Protein AF-A0A3P7JPY8-F1 (afdb_monomer)

Sequence (156 aa):
MVTRLIHLDVVSDLSTLAFLNMLRRFFGRRGVPKSITSDNAPTFLLGETILAECIGNLEQYKQVTPFAPWQGGFYERLVKTVKHSLYKTLKKSYPTFEEIKSTSLPRKDDCVLISNPIQPRHCWRMGRIKELVLSTDGEAREAIIILPSKRQIRRP

InterPro domains:
  IPR001584 Integrase, catalytic core [PS50994] (1-88)
  IPR012337 Ribonuclease H-like superfamily [SSF53098] (2-94)
  IPR036397 Ribonuclease H superfamily [G3DSA:3.30.420.10] (1-109)

Secondary structure (DSSP, 8-state):
-----------SSSSHHHHHHHHHHHHHHH---SEEEE---HHHHHHHHHHHHHHS---EEEEPPTT-HHHHHHHHHHHHHHHHHHHHHHTT----HHHHHS-PPP-TT-EEEE--TTS-GGGPEEEEEEEEEE-TTS-EEEEEEE-TTS-EEEE-

Solvent-accessible surface area (backbone atoms only — not comparable to full-atom values): 9766 Å² total; per-residue (Å²): 138,89,87,84,84,87,85,88,82,89,67,96,55,86,47,44,68,45,48,52,55,49,50,52,53,46,30,75,74,72,48,80,64,67,59,49,76,47,65,82,49,71,41,50,55,56,41,49,58,55,46,54,74,73,59,80,66,61,80,37,76,39,69,56,60,84,96,44,67,75,80,49,50,64,60,53,52,51,51,51,53,51,51,52,53,48,50,70,69,45,65,92,58,81,77,49,75,64,58,72,70,41,85,63,78,88,50,71,68,38,77,45,76,50,83,50,98,86,54,59,86,93,67,52,48,60,29,30,27,70,40,71,44,59,46,99,87,69,47,78,59,32,37,37,29,36,31,90,86,68,49,76,46,80,42,106

Structure (mmCIF, N/CA/C/O backbone):
data_AF-A0A3P7JPY8-F1
#
_entry.id   AF-A0A3P7JPY8-F1
#
loop_
_atom_site.group_PDB
_atom_site.id
_atom_site.type_symbol
_atom_site.label_atom_id
_atom_site.label_alt_id
_atom_site.label_comp_id
_atom_site.label_asym_id
_atom_site.label_entity_id
_atom_site.label_seq_id
_atom_site.pdbx_PDB_ins_code
_atom_site.Cartn_x
_atom_site.Cartn_y
_atom_site.Cartn_z
_atom_site.occupancy
_atom_site.B_iso_or_equiv
_atom_site.auth_seq_id
_atom_site.auth_comp_id
_atom_site.auth_asym_id
_atom_site.auth_atom_id
_atom_site.pdbx_PDB_model_num
ATOM 1 N N . MET A 1 1 ? -16.831 4.205 -17.806 1.00 43.03 1 MET A N 1
ATOM 2 C CA . MET A 1 1 ? -16.577 4.521 -16.380 1.00 43.03 1 MET A CA 1
ATOM 3 C C . MET A 1 1 ? -15.198 3.983 -16.016 1.00 43.03 1 MET A C 1
ATOM 5 O O . MET A 1 1 ? -14.964 2.807 -16.248 1.00 43.03 1 MET A O 1
ATOM 9 N N . VAL A 1 2 ? -14.269 4.814 -15.530 1.00 70.06 2 VAL A N 1
ATOM 10 C CA . VAL A 1 2 ? -12.917 4.364 -15.138 1.00 70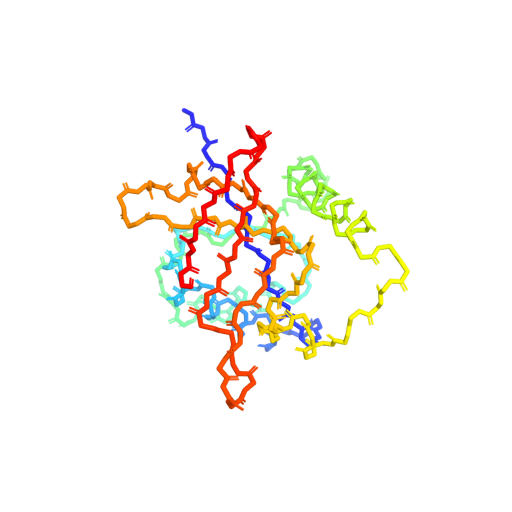.06 2 VAL A CA 1
ATOM 11 C C . VAL A 1 2 ? -12.902 4.132 -13.630 1.00 70.06 2 VAL A C 1
ATOM 13 O O . VAL A 1 2 ? -13.003 5.083 -12.857 1.00 70.06 2 VAL A O 1
ATOM 16 N N . THR A 1 3 ? -12.800 2.877 -13.199 1.00 76.19 3 THR A N 1
ATOM 17 C CA . THR A 1 3 ? -12.663 2.525 -11.780 1.00 76.19 3 THR A CA 1
ATOM 18 C C . THR A 1 3 ? -11.206 2.636 -11.348 1.00 76.19 3 THR A C 1
ATOM 20 O O . THR A 1 3 ? -10.324 2.088 -12.006 1.00 76.19 3 THR A O 1
ATOM 23 N N . ARG A 1 4 ? -10.943 3.318 -10.229 1.00 81.12 4 ARG A N 1
ATOM 24 C CA . ARG A 1 4 ? -9.601 3.448 -9.642 1.00 81.12 4 ARG A CA 1
ATOM 25 C C . ARG A 1 4 ? -9.545 2.660 -8.339 1.00 81.12 4 ARG A C 1
ATOM 27 O O . ARG A 1 4 ? -10.374 2.877 -7.461 1.00 81.12 4 ARG A O 1
ATOM 34 N N . LEU A 1 5 ? -8.570 1.765 -8.216 1.00 85.69 5 LEU A N 1
ATOM 35 C CA . LEU A 1 5 ? -8.291 1.022 -6.991 1.00 85.69 5 LEU A CA 1
ATOM 36 C C . LEU A 1 5 ? -6.937 1.468 -6.441 1.00 85.69 5 LEU A C 1
ATOM 38 O O . LEU A 1 5 ? -5.963 1.535 -7.184 1.00 85.69 5 LEU A O 1
ATOM 42 N N . ILE A 1 6 ? -6.888 1.764 -5.144 1.00 88.12 6 ILE A N 1
ATOM 43 C CA . ILE A 1 6 ? -5.650 2.088 -4.434 1.00 88.12 6 ILE A CA 1
ATOM 44 C C . ILE A 1 6 ? -5.227 0.849 -3.644 1.00 88.12 6 ILE A C 1
ATOM 46 O O . ILE A 1 6 ? -6.027 0.282 -2.898 1.00 88.12 6 ILE A O 1
ATOM 50 N N . HIS A 1 7 ? -3.974 0.428 -3.810 1.00 89.38 7 HIS A N 1
ATOM 51 C CA . HIS A 1 7 ? -3.338 -0.572 -2.961 1.00 89.38 7 HIS A CA 1
ATOM 52 C C . HIS A 1 7 ? -2.283 0.120 -2.104 1.00 89.38 7 HIS A C 1
ATOM 54 O O . HIS A 1 7 ? -1.428 0.821 -2.637 1.00 89.38 7 HIS A O 1
ATOM 60 N N . LEU A 1 8 ? -2.373 -0.061 -0.790 1.00 89.56 8 LEU A N 1
ATOM 61 C CA . LEU A 1 8 ? -1.368 0.401 0.157 1.00 89.56 8 LEU A CA 1
ATOM 62 C C . LEU A 1 8 ? -0.631 -0.829 0.667 1.00 89.56 8 LEU A C 1
ATOM 64 O O . LEU A 1 8 ? -1.274 -1.787 1.097 1.00 89.56 8 LEU A O 1
ATOM 68 N N . ASP A 1 9 ? 0.692 -0.791 0.594 1.00 89.31 9 ASP A N 1
ATOM 69 C CA . ASP A 1 9 ? 1.568 -1.786 1.199 1.00 89.31 9 ASP A CA 1
ATOM 70 C C . ASP A 1 9 ? 2.634 -1.049 2.008 1.00 89.31 9 ASP A C 1
ATOM 72 O O . ASP A 1 9 ? 3.056 0.052 1.641 1.00 89.31 9 ASP A O 1
ATOM 76 N N . VAL A 1 10 ? 3.041 -1.646 3.122 1.00 89.50 10 VAL A N 1
ATOM 77 C CA . VAL A 1 10 ? 4.072 -1.082 3.993 1.00 89.50 10 VAL A CA 1
ATOM 78 C C . VAL A 1 10 ? 5.405 -1.700 3.604 1.00 89.50 10 VAL A C 1
ATOM 80 O O . VAL A 1 10 ? 5.513 -2.910 3.389 1.00 89.50 10 VAL A O 1
ATOM 83 N N . VAL A 1 11 ? 6.428 -0.862 3.496 1.00 90.50 11 VAL A N 1
ATOM 84 C CA . VAL A 1 11 ? 7.778 -1.262 3.098 1.00 90.50 11 VAL A CA 1
ATOM 85 C C . 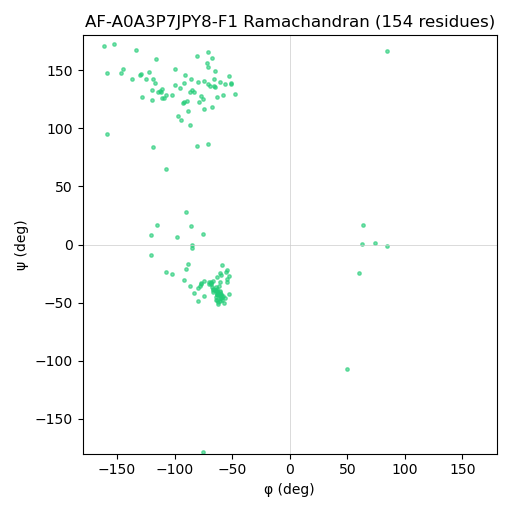VAL A 1 11 ? 8.751 -0.792 4.172 1.00 90.50 11 VAL A C 1
ATOM 87 O O . VAL A 1 11 ? 8.536 0.259 4.773 1.00 90.50 11 VAL A O 1
ATOM 90 N N . SER A 1 12 ? 9.765 -1.604 4.464 1.00 87.81 12 SER A N 1
ATOM 91 C CA . SER A 1 12 ? 10.761 -1.342 5.511 1.00 87.81 12 SER A CA 1
ATOM 92 C C . SER A 1 12 ? 11.598 -0.097 5.226 1.00 87.81 12 SER A C 1
ATOM 94 O O . SER A 1 12 ? 11.951 0.639 6.141 1.00 87.81 12 SER A O 1
ATOM 96 N N . ASP A 1 13 ? 11.915 0.128 3.955 1.00 90.75 13 ASP A N 1
ATOM 97 C CA . ASP A 1 13 ? 12.882 1.115 3.503 1.00 90.75 13 ASP A CA 1
ATOM 98 C C . ASP A 1 13 ? 12.672 1.446 2.016 1.00 90.75 13 ASP A C 1
ATOM 100 O O . ASP A 1 13 ? 11.895 0.803 1.309 1.00 90.75 13 ASP A O 1
ATOM 104 N N . LEU A 1 14 ? 13.373 2.476 1.540 1.00 90.56 14 LEU A N 1
ATOM 105 C CA . LEU A 1 14 ? 13.316 2.943 0.153 1.00 90.56 14 LEU A CA 1
ATOM 106 C C . LEU A 1 14 ? 14.281 2.185 -0.778 1.00 90.56 14 LEU A C 1
ATOM 108 O O . LEU A 1 14 ? 14.547 2.670 -1.869 1.00 90.56 14 LEU A O 1
ATOM 112 N N . SER A 1 15 ? 14.830 1.024 -0.402 1.00 93.50 15 SER A N 1
ATOM 113 C CA . SER A 1 15 ? 15.699 0.263 -1.312 1.00 93.50 15 SER A CA 1
ATOM 114 C C . SER A 1 15 ? 14.929 -0.398 -2.460 1.00 93.50 15 SER A C 1
ATOM 116 O O . SER A 1 15 ? 13.744 -0.737 -2.364 1.00 93.50 15 SER A O 1
ATOM 118 N N . THR A 1 16 ? 15.643 -0.667 -3.554 1.00 92.06 16 THR A N 1
ATOM 119 C CA . THR A 1 16 ? 15.108 -1.405 -4.705 1.00 92.06 16 THR A CA 1
ATOM 120 C C . THR A 1 16 ? 14.676 -2.823 -4.327 1.00 92.06 16 THR A C 1
ATOM 122 O O . THR A 1 16 ? 13.653 -3.299 -4.810 1.00 92.06 16 THR A O 1
ATOM 125 N N . LEU A 1 17 ? 15.387 -3.492 -3.412 1.00 92.62 17 LEU A N 1
ATOM 126 C CA . LEU A 1 17 ? 15.011 -4.830 -2.941 1.00 92.62 17 LEU A CA 1
ATOM 127 C C . LEU A 1 17 ? 13.652 -4.811 -2.229 1.00 92.62 17 LEU A C 1
ATOM 129 O O . LEU A 1 17 ? 12.803 -5.678 -2.460 1.00 92.62 17 LEU A O 1
ATOM 133 N N . ALA A 1 18 ? 13.430 -3.816 -1.372 1.00 93.12 18 ALA A N 1
ATOM 134 C CA . ALA A 1 18 ? 12.176 -3.666 -0.651 1.00 93.12 18 ALA A CA 1
ATOM 135 C C . ALA A 1 18 ? 11.014 -3.333 -1.608 1.00 93.12 18 ALA A C 1
ATOM 137 O O . ALA A 1 18 ? 9.928 -3.913 -1.487 1.00 93.12 18 ALA A O 1
ATOM 138 N N . PHE A 1 19 ? 11.271 -2.499 -2.623 1.00 92.19 19 PHE A N 1
ATOM 139 C CA . PHE A 1 19 ? 10.341 -2.217 -3.720 1.00 92.19 19 PHE A CA 1
ATOM 140 C C . PHE A 1 19 ? 9.973 -3.469 -4.535 1.00 92.19 19 PHE A C 1
ATOM 142 O O . PHE A 1 19 ? 8.789 -3.748 -4.726 1.00 92.19 19 PHE A O 1
ATOM 149 N N . LEU A 1 20 ? 10.953 -4.269 -4.964 1.00 91.75 20 LEU A N 1
ATOM 150 C CA . LEU A 1 20 ? 10.708 -5.502 -5.724 1.00 91.75 20 LEU A CA 1
ATOM 151 C C . LEU A 1 20 ? 9.920 -6.529 -4.905 1.00 91.75 20 LEU A C 1
ATOM 153 O O . LEU A 1 20 ? 8.991 -7.160 -5.412 1.00 91.75 20 LEU A O 1
ATOM 157 N N . ASN A 1 21 ? 10.227 -6.660 -3.613 1.00 91.81 21 ASN A N 1
ATOM 158 C CA . ASN A 1 21 ? 9.461 -7.512 -2.707 1.00 91.81 21 ASN A CA 1
ATOM 159 C C . ASN A 1 21 ? 8.007 -7.046 -2.554 1.00 91.81 21 ASN A C 1
ATOM 161 O O . ASN A 1 21 ? 7.103 -7.883 -2.493 1.00 91.81 21 ASN A O 1
ATOM 165 N N . MET A 1 22 ? 7.768 -5.733 -2.513 1.00 92.62 22 MET A N 1
ATOM 166 C CA . MET A 1 22 ? 6.422 -5.155 -2.533 1.00 92.62 22 MET A CA 1
ATOM 167 C C . MET A 1 22 ? 5.696 -5.461 -3.847 1.00 92.62 22 MET A C 1
ATOM 169 O O . MET A 1 22 ? 4.578 -5.980 -3.811 1.00 92.62 22 MET A O 1
ATOM 173 N N . LEU A 1 23 ? 6.342 -5.258 -4.999 1.00 90.81 23 LEU A N 1
ATOM 174 C CA . LEU A 1 23 ? 5.752 -5.583 -6.300 1.00 90.81 23 LEU A CA 1
ATOM 175 C C . LEU A 1 23 ? 5.422 -7.070 -6.438 1.00 90.81 23 LEU A C 1
ATOM 177 O O . LEU A 1 23 ? 4.339 -7.414 -6.907 1.00 90.81 23 LEU A O 1
ATOM 181 N N . ARG A 1 24 ? 6.291 -7.962 -5.953 1.00 90.12 24 ARG A N 1
ATOM 182 C CA . ARG A 1 24 ? 6.027 -9.407 -5.927 1.00 90.12 24 ARG A CA 1
ATOM 183 C C . ARG A 1 24 ? 4.760 -9.737 -5.134 1.00 90.12 24 ARG A C 1
ATOM 185 O O . ARG A 1 24 ? 3.928 -10.516 -5.599 1.00 90.12 24 ARG A O 1
ATOM 192 N N . ARG A 1 25 ? 4.574 -9.123 -3.957 1.00 91.25 25 ARG A N 1
ATOM 193 C CA . ARG A 1 25 ? 3.340 -9.273 -3.159 1.00 91.25 25 ARG A CA 1
ATOM 194 C C . ARG A 1 25 ? 2.123 -8.704 -3.884 1.00 91.25 25 ARG A C 1
ATOM 196 O O . ARG A 1 25 ? 1.048 -9.300 -3.827 1.00 91.25 25 ARG A O 1
ATOM 203 N N . PHE A 1 26 ? 2.280 -7.569 -4.561 1.00 90.62 26 PHE A N 1
ATOM 204 C CA . PHE A 1 26 ? 1.218 -6.960 -5.354 1.00 90.62 26 PHE A CA 1
ATOM 205 C C . PHE A 1 26 ? 0.779 -7.879 -6.503 1.00 90.62 26 PHE A C 1
ATOM 207 O O . PHE A 1 26 ? -0.413 -8.178 -6.603 1.00 90.62 26 PHE A O 1
ATOM 214 N N . PHE A 1 27 ? 1.718 -8.410 -7.293 1.00 89.19 27 PHE A N 1
ATOM 215 C CA . PHE A 1 27 ? 1.426 -9.340 -8.390 1.00 89.19 27 PHE A CA 1
ATOM 216 C C . PHE A 1 27 ? 0.780 -10.630 -7.892 1.00 89.19 27 PHE A C 1
ATOM 218 O O . PHE A 1 27 ? -0.214 -11.067 -8.464 1.00 89.19 27 PHE A O 1
ATOM 225 N N . GLY A 1 28 ? 1.257 -11.190 -6.777 1.00 85.19 28 GLY A N 1
ATOM 226 C CA . GLY A 1 28 ? 0.634 -12.371 -6.173 1.00 85.19 28 GLY A CA 1
ATOM 227 C C . GLY A 1 28 ? -0.823 -12.146 -5.745 1.00 85.19 28 GLY A C 1
ATOM 228 O O . GLY A 1 28 ? -1.634 -13.063 -5.813 1.00 85.19 28 GLY A O 1
ATOM 229 N N . ARG A 1 29 ? -1.192 -10.924 -5.330 1.00 86.50 29 ARG A N 1
ATOM 230 C CA . ARG A 1 29 ? -2.556 -10.602 -4.859 1.00 86.50 29 ARG A CA 1
ATOM 231 C C . ARG A 1 29 ? -3.495 -10.083 -5.946 1.00 86.50 29 ARG A C 1
ATOM 233 O O . ARG A 1 29 ? -4.714 -10.208 -5.807 1.00 86.50 29 ARG A O 1
ATOM 240 N N . ARG A 1 30 ? -2.966 -9.397 -6.960 1.00 86.06 30 ARG A N 1
ATOM 241 C CA . ARG A 1 30 ? -3.752 -8.657 -7.964 1.00 86.06 30 ARG A CA 1
ATOM 242 C C . ARG A 1 30 ? -3.527 -9.133 -9.398 1.00 86.06 30 ARG A C 1
ATOM 244 O O . ARG A 1 30 ? -4.291 -8.724 -10.266 1.00 86.06 30 ARG A O 1
ATOM 251 N N . GLY A 1 31 ? -2.551 -10.006 -9.623 1.00 86.12 31 GLY A N 1
ATOM 252 C CA . GLY A 1 31 ? -2.064 -10.369 -10.948 1.00 86.12 31 GLY A CA 1
ATOM 253 C C . GLY A 1 31 ? -1.010 -9.388 -11.465 1.00 86.12 31 GLY A C 1
ATOM 254 O O . GLY A 1 31 ? -0.816 -8.301 -10.913 1.00 86.12 31 GLY A O 1
ATOM 255 N N . VAL A 1 32 ? -0.321 -9.786 -12.533 1.00 86.50 32 VAL A N 1
ATOM 256 C CA . VAL A 1 32 ? 0.674 -8.946 -13.211 1.00 86.50 32 VAL A CA 1
ATOM 257 C C . VAL A 1 32 ? -0.059 -7.881 -14.042 1.00 86.50 32 VAL A C 1
ATOM 259 O O . VAL A 1 32 ? -0.934 -8.229 -14.840 1.00 86.50 32 VAL A O 1
ATOM 262 N N . PRO A 1 33 ? 0.229 -6.581 -13.849 1.00 87.81 33 PRO A N 1
ATOM 263 C CA . PRO A 1 33 ? -0.385 -5.520 -14.634 1.00 87.81 33 PRO A CA 1
ATOM 264 C C . PRO A 1 33 ? 0.149 -5.524 -16.070 1.00 87.81 33 PRO A C 1
ATOM 266 O O . PRO A 1 33 ? 1.294 -5.890 -16.314 1.00 87.81 33 PRO A O 1
ATOM 269 N N . LYS A 1 34 ? -0.660 -5.031 -17.015 1.00 86.25 34 LYS A N 1
ATOM 270 C CA . LYS A 1 34 ? -0.232 -4.849 -18.414 1.00 86.25 34 LYS A CA 1
ATOM 271 C C . LYS A 1 34 ? 0.821 -3.746 -18.579 1.00 86.25 34 LYS A C 1
ATOM 273 O O . LYS A 1 34 ? 1.687 -3.837 -19.435 1.00 86.25 34 LYS A O 1
ATOM 278 N N . SER A 1 35 ? 0.737 -2.698 -17.763 1.00 87.25 35 SER A N 1
ATOM 279 C CA . SER A 1 35 ? 1.658 -1.561 -17.797 1.00 87.25 35 SER A CA 1
ATOM 280 C C . SER A 1 35 ? 1.868 -0.992 -16.401 1.00 87.25 35 SER A C 1
ATOM 2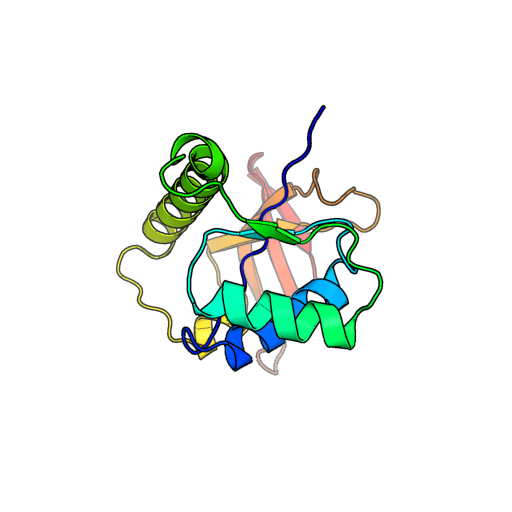82 O O . SER A 1 35 ? 0.927 -0.959 -15.600 1.00 87.25 35 SER A O 1
ATOM 284 N N . ILE A 1 36 ? 3.066 -0.478 -16.138 1.00 88.81 36 ILE A N 1
ATOM 285 C CA . ILE A 1 36 ? 3.407 0.250 -14.912 1.00 88.81 36 ILE A CA 1
ATOM 286 C C . ILE A 1 36 ? 3.819 1.667 -15.302 1.00 88.81 36 ILE A C 1
ATOM 288 O O . ILE A 1 36 ? 4.428 1.878 -16.345 1.00 88.81 36 ILE A O 1
ATOM 292 N N . THR A 1 37 ? 3.453 2.656 -14.492 1.00 87.69 37 THR A N 1
ATOM 293 C CA . THR A 1 37 ? 3.914 4.036 -14.670 1.00 87.69 37 THR A CA 1
ATOM 294 C C . THR A 1 37 ? 4.482 4.538 -13.355 1.00 87.69 37 THR A C 1
ATOM 296 O O . THR A 1 37 ? 3.789 4.464 -12.338 1.00 87.69 37 THR A O 1
ATOM 299 N N . SER A 1 38 ? 5.714 5.042 -13.373 1.00 88.12 38 SER A N 1
ATOM 300 C CA . SER A 1 38 ? 6.381 5.631 -12.207 1.00 88.12 38 SER A CA 1
ATOM 301 C C . SER A 1 38 ? 7.050 6.959 -12.557 1.00 88.12 38 SER A C 1
ATOM 303 O O . SER A 1 38 ? 7.191 7.313 -13.730 1.00 88.12 38 SER A O 1
ATOM 305 N N . ASP A 1 39 ? 7.465 7.700 -11.532 1.00 86.81 39 ASP A N 1
ATOM 306 C CA . ASP A 1 39 ? 8.419 8.792 -11.712 1.00 86.81 39 ASP A CA 1
ATOM 307 C C . ASP A 1 39 ? 9.845 8.245 -11.927 1.00 86.81 39 ASP A C 1
ATOM 309 O O . ASP A 1 39 ? 10.069 7.030 -11.974 1.00 86.81 39 ASP A O 1
ATOM 313 N N . ASN A 1 40 ? 10.800 9.165 -12.071 1.00 86.88 40 ASN A N 1
ATOM 314 C CA . ASN A 1 40 ? 12.202 8.863 -12.369 1.00 86.88 40 ASN A CA 1
ATOM 315 C C . ASN A 1 40 ? 13.046 8.682 -11.100 1.00 86.88 40 ASN A C 1
ATOM 317 O O . ASN A 1 40 ? 14.243 8.977 -11.107 1.00 86.88 40 ASN A O 1
ATOM 321 N N . ALA A 1 41 ? 12.446 8.247 -9.986 1.00 87.50 41 ALA A N 1
ATOM 322 C CA . ALA A 1 41 ? 13.220 7.929 -8.796 1.00 87.50 41 ALA A CA 1
ATOM 323 C C . ALA A 1 41 ? 14.235 6.800 -9.097 1.00 87.50 41 ALA A C 1
ATOM 325 O O . ALA A 1 41 ? 13.878 5.817 -9.756 1.00 87.50 41 ALA A O 1
ATOM 326 N N . PRO A 1 42 ? 15.479 6.873 -8.579 1.00 89.75 42 PRO A N 1
ATOM 327 C CA . PRO A 1 42 ? 16.523 5.870 -8.842 1.00 89.75 42 PRO A CA 1
ATOM 328 C C . PRO A 1 42 ? 16.110 4.427 -8.523 1.00 89.75 42 PRO A C 1
ATOM 330 O O . PRO A 1 42 ? 16.525 3.481 -9.188 1.00 89.75 42 PRO A O 1
ATOM 333 N N . THR A 1 43 ? 15.260 4.259 -7.514 1.00 91.25 43 THR A N 1
ATOM 334 C CA . THR A 1 43 ? 14.734 2.967 -7.065 1.00 91.25 43 THR A CA 1
ATOM 335 C C . THR A 1 43 ? 13.830 2.319 -8.108 1.00 91.25 43 THR A C 1
ATOM 337 O O . THR A 1 43 ? 13.896 1.108 -8.311 1.00 91.25 43 THR A O 1
ATOM 340 N N . PHE A 1 44 ? 13.016 3.120 -8.799 1.00 89.38 44 PHE A N 1
ATOM 341 C CA . PHE A 1 44 ? 12.139 2.660 -9.870 1.00 89.38 44 PHE A CA 1
ATOM 342 C C . PHE A 1 44 ? 12.899 2.434 -11.169 1.00 89.38 44 PHE A C 1
ATOM 344 O O . PHE A 1 44 ? 12.616 1.455 -11.847 1.00 89.38 44 PHE A O 1
ATOM 351 N N . LEU A 1 45 ? 13.902 3.269 -11.459 1.00 88.81 45 LEU A N 1
ATOM 352 C CA . LEU A 1 45 ? 14.799 3.085 -12.602 1.00 88.81 45 LEU A CA 1
ATOM 353 C C . LEU A 1 45 ? 15.499 1.721 -12.548 1.00 88.81 45 LEU A C 1
ATOM 355 O O . LEU A 1 45 ? 15.440 0.951 -13.501 1.00 88.81 45 LEU A O 1
ATOM 359 N N . LEU A 1 46 ? 16.104 1.386 -11.405 1.00 89.19 46 LEU A N 1
ATOM 360 C CA . LEU A 1 46 ? 16.736 0.077 -11.217 1.00 89.19 46 LEU A CA 1
ATOM 361 C C . LEU A 1 46 ? 15.704 -1.060 -11.116 1.00 89.19 46 LEU A C 1
ATOM 363 O O . LEU A 1 46 ? 15.962 -2.193 -11.512 1.00 89.19 46 LEU A O 1
ATOM 367 N N . GLY A 1 47 ? 14.520 -0.780 -10.568 1.00 88.56 47 GLY A N 1
ATOM 368 C CA . GLY A 1 47 ? 13.431 -1.751 -10.519 1.00 88.56 47 GLY A CA 1
ATOM 369 C C . GLY A 1 47 ? 12.952 -2.157 -11.913 1.00 88.56 47 GLY A C 1
ATOM 370 O O . GLY A 1 47 ? 12.743 -3.339 -12.159 1.00 88.56 47 GLY A O 1
ATOM 371 N N . GLU A 1 48 ? 12.816 -1.198 -12.828 1.00 87.81 48 GLU A N 1
ATOM 372 C CA . GLU A 1 48 ? 12.436 -1.427 -14.223 1.00 87.81 48 GLU A CA 1
ATOM 373 C C . GLU A 1 48 ? 13.420 -2.354 -14.936 1.00 87.81 48 GLU A C 1
ATOM 375 O O . GLU A 1 48 ? 12.982 -3.330 -15.543 1.00 87.81 48 GLU A O 1
ATOM 380 N N . THR A 1 49 ? 14.730 -2.108 -14.815 1.00 87.44 49 THR A N 1
ATOM 381 C CA . THR A 1 49 ? 15.747 -2.954 -15.461 1.00 87.44 49 THR A CA 1
ATOM 382 C C . THR A 1 49 ? 15.660 -4.397 -14.967 1.00 87.44 49 THR A C 1
ATOM 384 O O . THR A 1 49 ? 15.627 -5.325 -15.770 1.00 87.44 49 THR A O 1
ATOM 387 N N . ILE A 1 50 ? 15.515 -4.591 -13.652 1.00 88.31 50 ILE A N 1
ATOM 388 C CA . ILE A 1 50 ? 15.391 -5.927 -13.049 1.00 88.31 50 ILE A CA 1
ATOM 389 C C . ILE A 1 50 ? 14.082 -6.614 -13.478 1.00 88.31 50 ILE A C 1
ATOM 391 O O . ILE A 1 50 ? 14.054 -7.814 -13.756 1.00 88.31 50 ILE A O 1
ATOM 395 N N . LEU A 1 51 ? 12.972 -5.873 -13.536 1.00 85.56 51 LEU A N 1
ATOM 396 C CA . LEU A 1 51 ? 11.680 -6.414 -13.970 1.00 85.56 51 LEU A CA 1
ATOM 397 C C . LEU A 1 51 ? 11.683 -6.795 -15.453 1.00 85.56 51 LEU A C 1
ATOM 399 O O . LEU A 1 51 ? 11.065 -7.802 -15.805 1.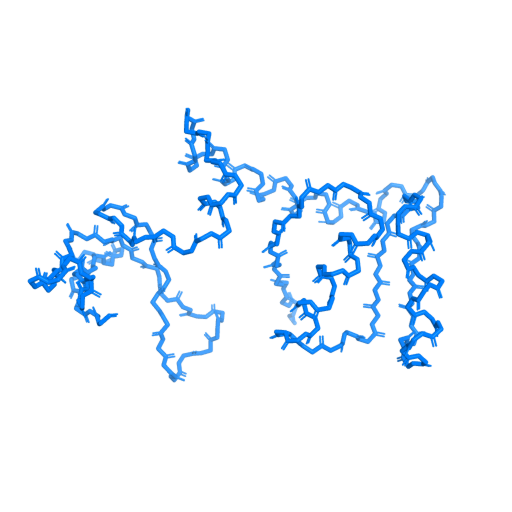00 85.56 51 LEU A O 1
ATOM 403 N N . ALA A 1 52 ? 12.364 -6.022 -16.301 1.00 83.19 52 ALA A N 1
ATOM 404 C CA . ALA A 1 52 ? 12.504 -6.315 -17.724 1.00 83.19 52 ALA A CA 1
ATOM 405 C C . ALA A 1 52 ? 13.234 -7.647 -17.950 1.00 83.19 52 ALA A C 1
ATOM 407 O O . ALA A 1 52 ? 12.773 -8.462 -18.748 1.00 83.19 52 ALA A O 1
ATOM 408 N N . GLU A 1 53 ? 14.297 -7.909 -17.184 1.00 83.94 53 GLU A N 1
ATOM 409 C CA . GLU A 1 53 ? 15.031 -9.181 -17.217 1.00 83.94 53 GLU A CA 1
ATOM 410 C C . GLU A 1 53 ? 14.180 -10.368 -16.741 1.00 83.94 53 GLU A C 1
ATOM 412 O O . GLU A 1 53 ? 14.256 -11.458 -17.304 1.00 83.94 53 GLU A O 1
ATOM 417 N N . CYS A 1 54 ? 13.353 -10.171 -15.709 1.00 79.81 54 CYS A N 1
ATOM 418 C CA . CYS A 1 54 ? 12.635 -11.270 -15.062 1.00 79.81 54 CY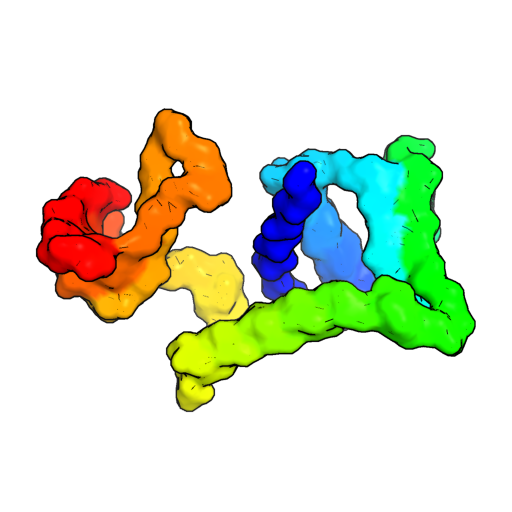S A CA 1
ATOM 419 C C . CYS A 1 54 ? 11.296 -11.627 -15.721 1.00 79.81 54 CYS A C 1
ATOM 421 O O . CYS A 1 54 ? 10.879 -12.783 -15.661 1.00 79.81 54 CYS A O 1
ATOM 423 N N . ILE A 1 55 ? 10.558 -10.640 -16.245 1.00 72.75 55 ILE A N 1
ATOM 424 C CA . ILE A 1 55 ? 9.130 -10.814 -16.558 1.00 72.75 55 ILE A CA 1
ATOM 425 C C . ILE A 1 55 ? 8.862 -10.908 -18.061 1.00 72.75 55 ILE A C 1
ATOM 427 O O . ILE A 1 55 ? 7.849 -11.508 -18.416 1.00 72.75 55 ILE A O 1
ATOM 431 N N . GLY A 1 56 ? 9.731 -10.384 -18.9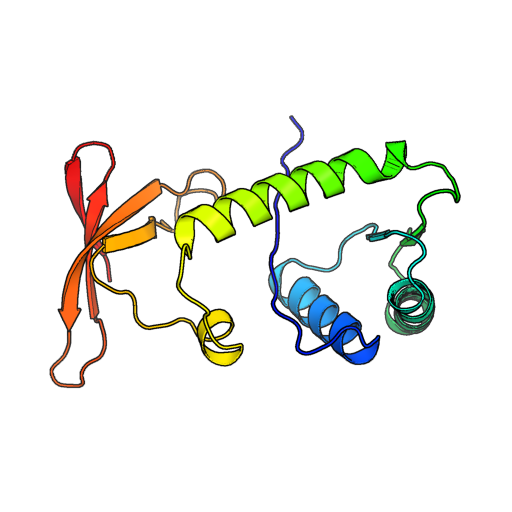37 1.00 61.97 56 GLY A N 1
ATOM 432 C CA . GLY A 1 56 ? 9.675 -10.511 -20.411 1.00 61.97 56 GLY A CA 1
ATOM 433 C C . GLY A 1 56 ? 8.423 -9.951 -21.122 1.00 61.97 56 GLY A C 1
ATOM 434 O O . GLY A 1 56 ? 8.494 -9.577 -22.284 1.00 61.97 56 GLY A O 1
ATOM 435 N N . ASN A 1 57 ? 7.292 -9.846 -20.419 1.00 59.06 57 ASN A N 1
ATOM 436 C CA . ASN A 1 57 ? 5.932 -9.604 -20.909 1.00 59.06 57 ASN A CA 1
ATOM 437 C C . ASN A 1 57 ? 5.302 -8.329 -20.328 1.00 59.06 57 ASN A C 1
ATOM 439 O O . ASN A 1 57 ? 4.101 -8.105 -20.484 1.00 59.06 57 ASN A O 1
ATOM 443 N N . LEU A 1 58 ? 6.058 -7.505 -19.597 1.00 62.91 58 LEU A N 1
ATOM 444 C CA . LEU A 1 58 ? 5.536 -6.239 -19.091 1.00 62.91 58 LEU A CA 1
ATOM 445 C C . LEU A 1 58 ? 5.610 -5.219 -20.233 1.00 62.91 58 LEU A C 1
ATOM 447 O O . LEU A 1 58 ? 6.597 -4.507 -20.375 1.00 62.91 58 LEU A O 1
ATOM 451 N N . GLU A 1 59 ? 4.577 -5.215 -21.082 1.00 59.81 59 GLU A N 1
ATOM 452 C CA . GLU A 1 59 ? 4.568 -4.547 -22.394 1.00 59.81 59 GLU A CA 1
ATOM 453 C C . GLU A 1 59 ? 4.924 -3.054 -22.348 1.00 59.81 59 GLU A C 1
ATOM 455 O O . GLU A 1 59 ? 5.332 -2.511 -23.369 1.00 59.81 59 GLU A O 1
ATOM 460 N N . GLN A 1 60 ? 4.777 -2.376 -21.202 1.00 69.19 60 GLN A N 1
ATOM 461 C CA . GLN A 1 60 ? 5.111 -0.958 -21.044 1.00 69.19 60 GLN A CA 1
ATOM 462 C C . GLN A 1 60 ? 5.348 -0.591 -19.567 1.00 69.19 60 GLN A C 1
ATOM 464 O O . GLN A 1 60 ? 4.406 -0.261 -18.836 1.00 69.19 60 GLN A O 1
ATOM 469 N N . TYR A 1 61 ? 6.606 -0.601 -19.122 1.00 79.81 61 TYR A N 1
ATOM 470 C CA . TYR A 1 61 ? 7.017 0.254 -18.008 1.00 79.81 61 TYR A CA 1
ATOM 471 C C . TYR A 1 61 ? 7.217 1.668 -18.575 1.00 79.81 61 TYR A C 1
ATOM 473 O O . TYR A 1 61 ? 7.906 1.855 -19.573 1.00 79.81 61 TYR A O 1
ATOM 481 N N . LYS A 1 62 ? 6.502 2.658 -18.034 1.00 82.12 62 LYS A N 1
ATOM 482 C CA . LYS A 1 62 ? 6.498 4.036 -18.540 1.00 82.12 62 LYS A CA 1
ATOM 483 C C . LYS A 1 62 ? 6.986 4.992 -17.475 1.00 82.12 62 LYS A C 1
ATOM 485 O O . LYS A 1 62 ? 6.396 5.102 -16.403 1.00 82.12 62 LYS A O 1
ATOM 490 N N . GLN A 1 63 ? 8.003 5.748 -17.827 1.00 79.25 63 GLN A N 1
ATOM 491 C CA . GLN A 1 63 ? 8.469 6.860 -17.025 1.00 79.25 63 GLN A CA 1
ATOM 492 C C . GLN A 1 63 ? 7.682 8.122 -17.352 1.00 79.25 63 GLN A C 1
ATOM 494 O O . GLN A 1 63 ? 7.314 8.374 -18.504 1.00 79.25 63 GLN A O 1
ATOM 499 N N . VAL A 1 64 ? 7.409 8.920 -16.324 1.00 79.62 64 VAL A N 1
ATOM 500 C CA . VAL A 1 64 ? 6.891 10.274 -16.515 1.00 79.62 64 VAL A CA 1
ATOM 501 C C . VAL A 1 64 ? 7.957 11.110 -17.224 1.00 79.62 64 VAL A C 1
ATOM 503 O O . VAL A 1 64 ? 9.139 11.060 -16.875 1.00 79.62 64 VAL A O 1
ATOM 506 N N . THR A 1 65 ? 7.541 11.890 -18.225 1.00 77.69 65 THR A N 1
ATOM 507 C CA . THR A 1 65 ? 8.458 12.766 -18.952 1.00 77.69 65 THR A CA 1
ATOM 508 C C . THR A 1 65 ? 9.125 13.724 -17.955 1.00 77.69 65 THR A C 1
ATOM 510 O O . THR A 1 65 ? 8.420 14.360 -17.161 1.00 77.69 65 THR A O 1
ATOM 513 N N . PRO A 1 66 ? 10.469 13.838 -17.947 1.00 72.94 66 PRO A N 1
ATOM 514 C CA . PRO A 1 66 ? 11.152 14.801 -17.094 1.00 72.94 66 PRO A CA 1
ATOM 515 C C . PRO A 1 66 ? 10.545 16.196 -17.268 1.00 72.94 66 PRO A C 1
ATOM 517 O O . PRO A 1 66 ? 10.234 16.603 -18.385 1.00 72.94 66 PRO A O 1
ATOM 520 N N . PHE A 1 67 ? 10.356 16.920 -16.164 1.00 69.44 67 PHE A N 1
ATOM 521 C CA . PHE A 1 67 ? 9.760 18.265 -16.157 1.00 69.44 67 PHE A CA 1
ATOM 522 C C . PHE A 1 67 ? 8.294 18.347 -16.624 1.00 69.44 67 PHE A C 1
ATOM 524 O O . PHE A 1 67 ? 7.797 19.446 -16.868 1.00 69.44 67 PHE A O 1
ATOM 531 N N . ALA A 1 68 ? 7.570 17.220 -16.670 1.00 77.56 68 ALA A N 1
ATOM 532 C CA . ALA A 1 68 ? 6.131 17.172 -16.938 1.00 77.56 68 ALA A CA 1
ATOM 533 C C . ALA A 1 68 ? 5.292 16.837 -15.682 1.00 77.56 68 ALA A C 1
ATOM 535 O O . ALA A 1 68 ? 4.618 15.801 -15.638 1.00 77.56 68 ALA A O 1
ATOM 536 N N . PRO A 1 69 ? 5.270 17.698 -14.641 1.00 70.56 69 PRO A N 1
ATOM 537 C CA . PRO A 1 69 ? 4.620 17.394 -13.359 1.00 70.56 69 PRO A CA 1
ATOM 538 C C . PRO A 1 69 ? 3.109 17.129 -13.487 1.00 70.56 69 PRO A C 1
ATOM 540 O O . PRO A 1 69 ? 2.526 16.393 -12.691 1.00 70.56 69 PRO A O 1
ATOM 543 N N . TRP A 1 70 ? 2.453 17.661 -14.525 1.00 75.50 70 TRP A N 1
ATOM 544 C CA . TRP A 1 70 ? 1.022 17.442 -14.762 1.00 75.50 70 TRP A CA 1
ATOM 545 C C . TRP A 1 70 ? 0.670 15.973 -15.038 1.00 75.50 70 TRP A C 1
ATOM 547 O O . TRP A 1 70 ? -0.441 15.549 -14.710 1.00 75.50 70 TRP A O 1
ATOM 557 N N . GLN A 1 71 ? 1.598 15.185 -15.598 1.00 76.25 71 GLN A N 1
ATOM 558 C CA . GLN A 1 71 ? 1.393 13.753 -15.842 1.00 76.25 71 GLN A CA 1
ATOM 559 C C . GLN A 1 71 ? 1.287 12.971 -14.526 1.00 76.25 71 GLN A C 1
ATOM 561 O O . GLN A 1 71 ? 0.536 11.997 -14.447 1.00 76.25 71 GLN A O 1
ATOM 566 N N . GLY A 1 72 ? 1.976 13.433 -13.478 1.00 78.81 72 GLY A N 1
ATOM 567 C CA . GLY A 1 72 ? 1.957 12.810 -12.158 1.00 78.81 72 GLY A CA 1
ATOM 568 C C . GLY A 1 72 ? 0.850 13.290 -11.223 1.00 78.81 72 GLY A C 1
ATOM 569 O O . GLY A 1 72 ? 0.467 12.597 -10.276 1.00 78.81 72 GLY A O 1
ATOM 570 N N . GLY A 1 73 ? 0.236 14.435 -11.528 1.00 84.56 73 GLY A N 1
ATOM 571 C CA . GLY A 1 73 ? -0.727 15.080 -10.637 1.00 84.56 73 GLY A CA 1
ATOM 572 C C . GLY A 1 73 ? -1.955 14.231 -10.278 1.00 84.56 73 GLY A C 1
ATOM 573 O O . GLY A 1 73 ? -2.656 14.547 -9.315 1.00 84.56 73 GLY A O 1
ATOM 574 N N . PHE A 1 74 ? -2.273 13.163 -11.023 1.00 83.06 74 PHE A N 1
ATOM 575 C CA . PHE A 1 74 ? -3.369 12.263 -10.647 1.00 83.06 74 PHE A CA 1
ATOM 576 C C . PHE A 1 74 ? -3.002 11.355 -9.463 1.00 83.06 74 PHE A C 1
ATOM 578 O O . PHE A 1 74 ? -3.829 11.210 -8.561 1.00 83.06 74 PHE A O 1
ATOM 585 N N . TYR A 1 75 ? -1.807 10.748 -9.441 1.00 85.44 75 TYR A N 1
ATOM 586 C CA . TYR A 1 75 ? -1.411 9.883 -8.329 1.00 85.44 75 TYR A CA 1
ATOM 587 C C . TYR A 1 75 ? -1.069 10.721 -7.099 1.00 85.44 75 TYR A C 1
ATOM 589 O O . TYR A 1 75 ? -1.404 10.310 -5.995 1.00 85.44 75 TYR A O 1
ATOM 597 N N . GLU A 1 76 ? -0.543 11.938 -7.266 1.00 87.62 76 GLU A N 1
ATOM 598 C CA . GLU A 1 76 ? -0.333 12.877 -6.155 1.00 87.62 76 GLU A CA 1
ATOM 599 C C . GLU A 1 76 ? -1.640 13.219 -5.437 1.00 87.62 76 GLU A C 1
ATOM 601 O O . GLU A 1 76 ? -1.710 13.201 -4.207 1.00 87.62 76 GLU A O 1
ATOM 606 N N . ARG A 1 77 ? -2.713 13.468 -6.200 1.00 89.88 77 ARG A N 1
ATOM 607 C CA . ARG A 1 77 ? -4.054 13.679 -5.640 1.00 89.88 77 ARG A CA 1
ATOM 608 C C . ARG A 1 77 ? -4.540 12.456 -4.861 1.00 89.88 77 ARG A C 1
ATOM 610 O O . ARG A 1 77 ? -5.066 12.623 -3.764 1.00 89.88 77 ARG A O 1
ATOM 617 N N . LEU A 1 78 ? -4.326 11.245 -5.380 1.00 89.75 78 LEU A N 1
ATOM 618 C CA . LEU A 1 78 ? -4.683 10.008 -4.673 1.00 89.75 78 LEU A CA 1
ATOM 619 C C . LEU A 1 78 ? -3.866 9.837 -3.384 1.00 89.75 78 LEU A C 1
ATOM 621 O O . LEU A 1 78 ? -4.439 9.554 -2.332 1.00 89.75 78 LEU A O 1
ATOM 625 N N . VAL A 1 79 ? -2.553 10.077 -3.437 1.00 90.69 79 VAL A N 1
ATOM 626 C CA . VAL A 1 79 ? -1.661 10.048 -2.269 1.00 90.69 79 VAL A CA 1
ATOM 627 C C . VAL A 1 79 ? -2.113 11.069 -1.226 1.00 90.69 79 VAL A C 1
ATOM 629 O O . VAL A 1 79 ? -2.186 10.738 -0.043 1.00 90.69 79 VAL A O 1
ATOM 632 N N . LYS A 1 80 ? -2.489 12.286 -1.640 1.00 92.50 80 LYS A N 1
ATOM 633 C CA . LYS A 1 80 ? -3.033 13.317 -0.746 1.00 92.50 80 LYS A CA 1
ATOM 634 C C . LYS A 1 80 ? -4.311 12.846 -0.051 1.00 92.50 80 LYS A C 1
ATOM 636 O O . LYS A 1 80 ? -4.423 13.001 1.163 1.00 92.50 80 LYS A O 1
ATOM 641 N N . THR A 1 81 ? -5.250 12.245 -0.785 1.00 92.69 81 THR A N 1
ATOM 642 C CA . THR A 1 81 ? -6.485 11.690 -0.208 1.00 92.69 81 THR A CA 1
ATOM 643 C C . THR A 1 81 ? -6.189 10.600 0.819 1.00 92.69 81 THR A C 1
ATOM 645 O O . THR A 1 81 ? -6.751 10.628 1.912 1.00 92.69 81 THR A O 1
ATOM 648 N N . VAL A 1 82 ? -5.285 9.669 0.503 1.00 92.31 82 VAL A N 1
ATOM 649 C CA . VAL A 1 82 ? -4.890 8.594 1.424 1.00 92.31 82 VAL A CA 1
ATOM 650 C C . VAL A 1 82 ? -4.247 9.163 2.684 1.00 92.31 82 VAL A C 1
ATOM 652 O O . VAL A 1 82 ? -4.687 8.841 3.786 1.00 92.31 82 VAL A O 1
ATOM 655 N N . LYS A 1 83 ? -3.247 10.041 2.537 1.00 90.94 83 LYS A N 1
ATOM 656 C CA . LYS A 1 83 ? -2.558 10.678 3.667 1.00 90.94 83 LYS A CA 1
ATOM 657 C C . LYS A 1 83 ? -3.543 11.408 4.573 1.00 90.94 83 LYS A C 1
ATOM 659 O O . LYS A 1 83 ? -3.513 11.217 5.781 1.00 90.94 83 LYS A O 1
ATOM 664 N N . HIS A 1 84 ? -4.459 12.185 3.999 1.00 91.75 84 HIS A N 1
ATOM 665 C CA . HIS A 1 84 ? -5.486 12.901 4.760 1.00 91.75 84 HIS A CA 1
ATOM 666 C C . HIS A 1 84 ? -6.369 11.961 5.587 1.00 91.75 84 HIS A C 1
ATOM 668 O O . HIS A 1 84 ? -6.611 12.217 6.767 1.00 91.75 84 HIS A O 1
ATOM 674 N N . SER A 1 85 ? -6.821 10.856 4.991 1.00 89.88 85 SER A N 1
ATOM 675 C CA . SER A 1 85 ? -7.601 9.836 5.698 1.00 89.88 85 SER A CA 1
ATOM 676 C C . SER A 1 85 ? -6.797 9.170 6.816 1.00 89.88 85 SER A C 1
ATOM 678 O O . SER A 1 85 ? -7.315 9.013 7.922 1.00 89.88 85 SER A O 1
ATOM 680 N N . LEU A 1 86 ? -5.526 8.836 6.569 1.00 87.69 86 LEU A N 1
ATOM 681 C CA . LEU A 1 86 ? -4.635 8.261 7.580 1.00 87.69 86 LEU A CA 1
ATOM 682 C C . LEU A 1 86 ? -4.401 9.228 8.743 1.00 87.69 86 LEU A C 1
ATOM 684 O O . LEU A 1 86 ? -4.602 8.837 9.888 1.00 87.69 86 LEU A O 1
ATOM 688 N N . TYR A 1 87 ? -4.083 10.498 8.479 1.00 88.62 87 TYR A N 1
ATOM 689 C CA . TYR A 1 87 ? -3.872 11.499 9.532 1.00 88.62 87 TYR A CA 1
ATOM 690 C C . TYR A 1 87 ? -5.116 11.702 10.401 1.00 88.62 87 TYR A C 1
ATOM 692 O O . TYR A 1 87 ? -5.012 11.802 11.623 1.00 88.62 87 TYR A O 1
ATOM 700 N N . LYS A 1 88 ? -6.309 11.715 9.795 1.00 86.94 88 LYS A N 1
ATOM 701 C CA . LYS A 1 88 ? -7.569 11.824 10.546 1.00 86.94 88 LYS A CA 1
ATOM 702 C C . LYS A 1 88 ? -7.880 10.593 11.391 1.00 86.94 88 LYS A C 1
ATOM 704 O O . LYS A 1 88 ? -8.510 10.739 12.438 1.00 86.94 88 LYS A O 1
ATOM 709 N N . THR A 1 89 ? -7.476 9.415 10.923 1.00 84.38 89 THR A N 1
ATOM 710 C CA . THR A 1 89 ? -7.738 8.141 11.601 1.00 84.38 89 THR A CA 1
ATOM 711 C C . THR A 1 89 ? -6.747 7.922 12.741 1.00 84.38 89 THR A C 1
ATOM 713 O O . THR A 1 89 ? -7.164 7.665 13.865 1.00 84.38 89 THR A O 1
ATOM 716 N N . LEU A 1 90 ? -5.450 8.101 12.480 1.00 83.94 90 LEU A N 1
ATOM 717 C CA . LEU A 1 90 ? -4.379 7.865 13.450 1.00 83.94 90 LEU A CA 1
ATOM 718 C C . LEU A 1 90 ? -4.257 8.994 14.485 1.00 83.94 90 LEU A C 1
ATOM 720 O O . LEU A 1 90 ? -3.955 8.732 15.645 1.00 83.94 90 LEU A O 1
ATOM 724 N N . LYS A 1 91 ? -4.541 10.252 14.118 1.00 84.50 91 LYS A N 1
ATOM 725 C CA . LYS A 1 91 ? -4.411 11.428 15.000 1.00 84.50 91 LYS A CA 1
ATOM 726 C C .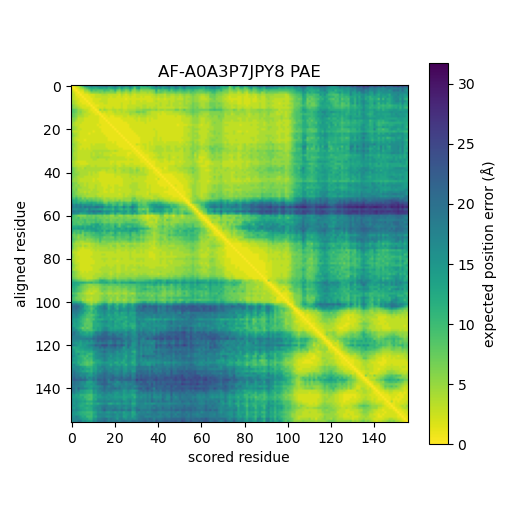 LYS A 1 91 ? -3.040 11.483 15.703 1.00 84.50 91 LYS A C 1
ATOM 728 O O . LYS A 1 91 ? -2.056 11.809 15.056 1.00 84.50 91 LYS A O 1
ATOM 733 N N . 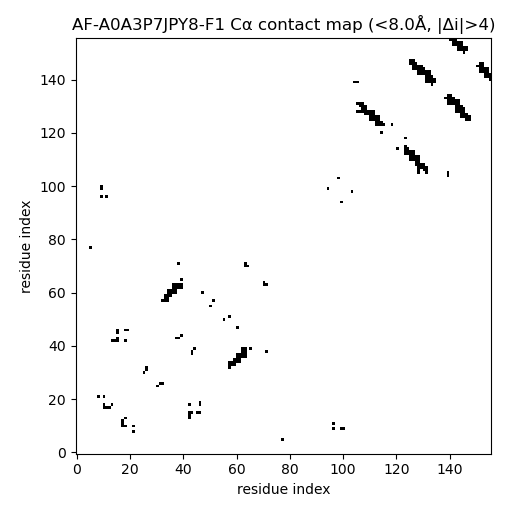LYS A 1 92 ? -2.980 11.206 17.014 1.00 84.62 92 LYS A N 1
ATOM 734 C CA . LYS A 1 92 ? -1.750 11.192 17.838 1.00 84.62 92 LYS A CA 1
ATOM 735 C C . LYS A 1 92 ? -1.174 9.780 18.046 1.00 84.62 92 LYS A C 1
ATOM 737 O O . LYS A 1 92 ? -0.270 9.610 18.855 1.00 84.62 92 LYS A O 1
ATOM 742 N N . SER A 1 93 ? -1.734 8.773 17.382 1.00 81.19 93 SER A N 1
ATOM 743 C CA . SER A 1 93 ? -1.238 7.399 17.407 1.00 81.19 93 SER A CA 1
ATOM 744 C C . SER A 1 93 ? -0.129 7.230 16.372 1.00 81.19 93 SER A C 1
ATOM 746 O O . SER A 1 93 ? -0.283 7.641 15.221 1.00 81.19 93 SER A O 1
ATOM 748 N N . TYR A 1 94 ? 0.974 6.613 16.790 1.00 82.75 94 TYR A N 1
ATOM 749 C CA . TYR A 1 94 ? 2.129 6.309 15.951 1.00 82.75 94 TYR A CA 1
ATOM 750 C C . TYR A 1 94 ? 2.309 4.792 15.922 1.00 82.75 94 TYR A C 1
ATOM 752 O O . TYR A 1 94 ? 3.053 4.260 16.745 1.00 82.75 94 TYR A O 1
ATOM 760 N N . PRO A 1 95 ? 1.579 4.085 15.042 1.00 80.56 95 PRO A N 1
ATOM 761 C CA . PRO A 1 95 ? 1.680 2.640 14.971 1.00 80.56 95 PRO A CA 1
ATOM 762 C C . P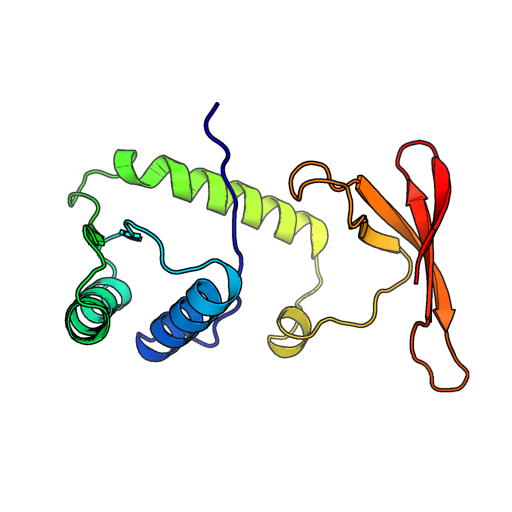RO A 1 95 ? 3.075 2.241 14.489 1.00 80.56 95 PRO A C 1
ATOM 764 O O . PRO A 1 95 ? 3.629 2.826 13.554 1.00 80.56 95 PRO A O 1
ATOM 767 N N . THR A 1 96 ? 3.642 1.239 15.143 1.00 84.88 96 THR A N 1
ATOM 768 C CA . THR A 1 96 ? 4.902 0.611 14.751 1.00 84.88 96 THR A CA 1
ATOM 769 C C . THR A 1 96 ? 4.746 -0.138 13.427 1.00 84.88 96 THR A C 1
ATOM 771 O O . THR A 1 96 ? 3.642 -0.490 13.012 1.00 84.88 96 THR A O 1
ATOM 774 N N . PHE A 1 97 ? 5.860 -0.410 12.744 1.00 83.00 97 PHE A N 1
ATOM 775 C CA . PHE A 1 97 ? 5.851 -1.139 11.470 1.00 83.00 97 PHE A CA 1
ATOM 776 C C . PHE A 1 97 ? 5.096 -2.477 11.565 1.00 83.00 97 PHE A C 1
ATOM 778 O O . PHE A 1 97 ? 4.287 -2.792 10.691 1.00 83.00 97 PHE A O 1
ATOM 785 N N . GLU A 1 98 ? 5.301 -3.220 12.655 1.00 79.44 98 GLU A N 1
ATOM 786 C CA . GLU A 1 98 ? 4.603 -4.483 12.904 1.00 79.44 98 GLU A CA 1
ATOM 787 C C . GLU A 1 98 ? 3.111 -4.281 13.176 1.00 79.44 98 GLU A C 1
ATOM 789 O O . GLU A 1 98 ? 2.315 -5.094 12.729 1.00 79.44 98 GLU A O 1
ATOM 794 N N . GLU A 1 99 ? 2.689 -3.186 13.809 1.00 76.94 99 GLU A N 1
ATOM 795 C CA . GLU A 1 99 ? 1.261 -2.891 14.004 1.00 76.94 99 GLU A CA 1
ATOM 796 C C . GLU A 1 99 ? 0.539 -2.523 12.702 1.00 76.94 99 GLU A C 1
ATOM 798 O O . GLU A 1 99 ? -0.630 -2.861 12.549 1.00 76.94 99 GLU A O 1
ATOM 803 N N . ILE A 1 100 ? 1.207 -1.854 11.751 1.00 78.62 100 ILE A N 1
ATOM 804 C CA . ILE A 1 100 ? 0.602 -1.541 10.440 1.00 78.62 100 ILE A CA 1
ATOM 805 C C . ILE A 1 100 ? 0.583 -2.786 9.540 1.00 78.62 100 ILE A C 1
ATOM 807 O O . ILE A 1 100 ? -0.324 -2.962 8.724 1.00 78.62 100 ILE A O 1
ATOM 811 N N . LYS A 1 101 ? 1.600 -3.646 9.658 1.00 73.19 101 LYS A N 1
ATOM 812 C CA . LYS A 1 101 ? 1.737 -4.873 8.863 1.00 73.19 101 LYS A CA 1
ATOM 813 C C . LYS A 1 101 ? 0.871 -6.015 9.397 1.00 73.19 101 LYS A C 1
ATOM 815 O O . LYS A 1 101 ? 0.345 -6.805 8.612 1.00 73.19 101 LYS A O 1
ATOM 820 N N . SER A 1 102 ? 0.749 -6.114 10.716 1.00 62.88 102 SER A N 1
ATOM 821 C CA . SER A 1 102 ? -0.101 -7.082 11.389 1.00 62.88 102 SER A CA 1
ATOM 822 C C . SER A 1 102 ? -1.560 -6.702 11.191 1.00 62.88 102 SER A C 1
ATOM 824 O O . SER A 1 102 ? -1.949 -5.540 11.292 1.00 62.88 102 SER A O 1
ATOM 826 N N . THR A 1 103 ? -2.397 -7.705 10.937 1.00 58.44 103 THR A N 1
ATOM 827 C CA . THR A 1 103 ? -3.833 -7.543 11.154 1.00 58.44 103 THR A CA 1
ATOM 828 C C . THR A 1 103 ? -4.012 -7.500 12.664 1.00 58.44 103 THR A C 1
ATOM 830 O O . THR A 1 103 ? -4.169 -8.540 13.298 1.00 58.44 103 THR A O 1
ATOM 833 N N . SER A 1 104 ? -3.890 -6.310 13.260 1.00 61.44 104 SER A N 1
ATOM 834 C CA . SER A 1 104 ? -4.205 -6.134 14.673 1.00 61.44 104 SER A CA 1
ATOM 835 C C . SER A 1 104 ? -5.588 -6.722 14.926 1.00 61.44 104 SER A C 1
ATOM 837 O O . SER A 1 104 ? -6.488 -6.516 14.102 1.00 61.44 104 SER A O 1
ATOM 839 N N . LEU A 1 105 ? -5.760 -7.427 16.048 1.00 68.38 105 LEU A N 1
ATOM 840 C CA . LEU A 1 105 ? -7.081 -7.882 16.465 1.00 68.38 105 LEU A CA 1
ATOM 841 C C . LEU A 1 105 ? -8.052 -6.701 16.354 1.00 68.38 105 LEU A C 1
ATOM 843 O O . LEU A 1 105 ? -7.711 -5.609 16.833 1.00 68.38 105 LEU A O 1
ATOM 847 N N . PRO A 1 106 ? -9.207 -6.889 15.694 1.00 75.69 106 PRO A N 1
ATOM 848 C CA . PRO A 1 106 ? -10.203 -5.839 15.615 1.00 75.69 106 PRO A CA 1
ATOM 849 C C . PRO A 1 106 ? -10.508 -5.349 17.029 1.00 75.69 106 PRO A C 1
ATOM 851 O O . PRO A 1 106 ? -10.485 -6.130 17.980 1.00 75.69 106 PRO A O 1
ATOM 854 N N . ARG A 1 107 ? -10.767 -4.054 17.180 1.00 82.31 107 ARG A N 1
ATOM 855 C CA . ARG A 1 107 ? -11.114 -3.426 18.456 1.00 82.31 107 ARG A CA 1
ATOM 856 C C . ARG A 1 107 ? -12.521 -2.860 18.397 1.00 82.31 107 ARG A C 1
ATOM 858 O O . ARG A 1 107 ? -13.091 -2.602 17.335 1.00 82.31 107 ARG A O 1
ATOM 865 N N . LYS A 1 108 ? -13.099 -2.647 19.576 1.00 84.50 108 LYS A N 1
ATOM 866 C CA . LYS A 1 108 ? -14.326 -1.864 19.696 1.00 84.50 108 LYS A CA 1
ATOM 867 C C . LYS A 1 108 ? -14.101 -0.475 19.084 1.00 84.50 108 LYS A C 1
ATOM 869 O O . LYS A 1 108 ? -13.051 0.122 19.283 1.00 84.50 108 LYS A O 1
ATOM 874 N N . ASP A 1 109 ? -15.100 0.002 18.349 1.00 85.50 109 ASP A N 1
ATOM 875 C CA . ASP A 1 109 ? -15.130 1.249 17.578 1.00 85.50 109 ASP A CA 1
ATOM 876 C C . ASP A 1 109 ? -14.319 1.286 16.271 1.00 85.50 109 ASP A C 1
ATOM 878 O O . ASP A 1 109 ? -14.391 2.284 15.541 1.00 85.50 109 ASP A O 1
ATOM 882 N N . ASP A 1 110 ? -13.663 0.187 15.887 1.00 84.56 110 ASP A N 1
ATOM 883 C CA . ASP A 1 110 ? -12.991 0.102 14.591 1.00 84.56 110 ASP A CA 1
ATOM 884 C C . ASP A 1 110 ? -13.989 0.147 13.429 1.00 84.56 110 ASP A C 1
ATOM 886 O O . ASP A 1 110 ? -15.093 -0.409 13.477 1.00 84.56 110 ASP A O 1
ATOM 890 N N . CYS A 1 111 ? -13.592 0.818 12.347 1.00 85.25 111 CYS A N 1
ATOM 891 C CA . CYS A 1 111 ? -14.351 0.838 11.101 1.00 85.25 111 CYS A CA 1
ATOM 892 C C . CYS A 1 111 ? -13.915 -0.329 10.214 1.00 85.25 111 CYS A C 1
ATOM 894 O O . CYS A 1 111 ? -12.746 -0.436 9.852 1.00 85.25 111 CYS A O 1
ATOM 896 N N . VAL A 1 112 ? -14.869 -1.168 9.817 1.00 86.25 112 VAL A N 1
ATOM 897 C CA . VAL A 1 112 ? -14.625 -2.381 9.032 1.00 86.25 112 VAL A CA 1
ATOM 898 C C . VAL A 1 112 ? -15.397 -2.376 7.720 1.00 86.25 112 VAL A C 1
ATOM 900 O O . VAL A 1 112 ? -16.504 -1.837 7.625 1.00 86.25 112 VAL A O 1
ATOM 903 N N . LEU A 1 113 ? -14.809 -3.008 6.703 1.00 85.62 113 LEU A N 1
ATOM 904 C CA . LEU A 1 113 ? -15.482 -3.334 5.450 1.00 85.62 113 LEU A CA 1
ATOM 905 C C . LEU A 1 113 ? -16.069 -4.741 5.551 1.00 85.62 113 LEU A C 1
ATOM 907 O O . LEU A 1 113 ? -15.361 -5.716 5.781 1.00 85.62 113 LEU A O 1
ATOM 911 N N . ILE A 1 114 ? -17.377 -4.840 5.360 1.00 85.56 114 ILE A N 1
ATOM 912 C CA . ILE A 1 114 ? -18.133 -6.084 5.398 1.00 85.56 114 ILE A CA 1
ATOM 913 C C . ILE A 1 114 ? -18.073 -6.698 4.002 1.00 85.56 114 ILE A C 1
ATOM 915 O O . ILE A 1 114 ? -18.774 -6.262 3.081 1.00 85.56 114 ILE A O 1
ATOM 919 N N . SER A 1 115 ? -17.227 -7.714 3.859 1.00 78.94 115 SER A N 1
ATOM 920 C CA . SER A 1 115 ? -17.179 -8.553 2.666 1.00 78.94 115 SER A CA 1
ATOM 921 C C . SER A 1 115 ? -18.346 -9.543 2.692 1.00 78.94 115 SER A C 1
ATOM 923 O O . SER A 1 115 ? -18.550 -10.245 3.681 1.00 78.94 115 SER A O 1
ATOM 925 N N . ASN A 1 116 ? -19.121 -9.603 1.610 1.00 78.62 116 ASN A N 1
ATOM 926 C CA . ASN A 1 116 ? -20.073 -10.685 1.368 1.00 78.62 116 ASN A CA 1
ATOM 927 C C . ASN A 1 116 ? -19.638 -11.413 0.089 1.00 78.62 116 ASN A C 1
ATOM 929 O O . ASN A 1 116 ? -19.295 -10.734 -0.881 1.00 78.62 116 ASN A O 1
ATOM 933 N N . PRO A 1 117 ? -19.706 -12.753 0.038 1.00 75.06 117 PRO A N 1
ATOM 934 C CA . PRO A 1 117 ? -19.204 -13.538 -1.095 1.00 75.06 117 PRO A CA 1
ATOM 935 C C . PRO A 1 117 ? -19.883 -13.199 -2.431 1.00 75.06 117 PRO A C 1
ATOM 937 O O . PRO A 1 117 ? -19.273 -13.337 -3.484 1.00 75.06 117 PRO A O 1
ATOM 940 N N . ILE A 1 118 ? -21.124 -12.708 -2.392 1.00 77.56 118 ILE A N 1
ATOM 941 C CA . ILE A 1 118 ? -21.924 -12.373 -3.581 1.00 77.56 118 ILE A CA 1
ATOM 942 C C . ILE A 1 118 ? -21.708 -10.914 -4.021 1.00 77.56 118 ILE A C 1
ATOM 944 O O . ILE A 1 118 ? -21.971 -10.560 -5.168 1.00 77.56 118 ILE A O 1
ATOM 948 N N . GLN A 1 119 ? -21.231 -10.036 -3.130 1.00 73.50 119 GLN A N 1
ATOM 949 C CA . GLN A 1 119 ? -21.079 -8.621 -3.465 1.00 73.50 119 GLN A CA 1
ATOM 950 C C . GLN A 1 119 ? -19.727 -8.346 -4.132 1.00 73.50 119 GLN A C 1
ATOM 952 O O . GLN A 1 119 ? -18.681 -8.717 -3.591 1.00 73.50 119 GLN A O 1
ATOM 957 N N . PRO A 1 120 ? -19.710 -7.618 -5.263 1.00 72.19 120 PRO A N 1
ATOM 958 C CA . PRO A 1 120 ? -18.461 -7.224 -5.886 1.00 72.19 120 PRO A CA 1
ATOM 959 C C . PRO A 1 120 ? -17.683 -6.274 -4.965 1.00 72.19 120 PRO A C 1
ATOM 961 O O . PRO A 1 120 ? -18.261 -5.496 -4.204 1.00 72.19 120 PRO A O 1
ATOM 964 N N . ARG A 1 121 ? -16.347 -6.314 -5.053 1.00 63.75 121 ARG A N 1
ATOM 965 C CA . ARG A 1 121 ? -15.433 -5.609 -4.126 1.00 63.75 121 ARG A CA 1
ATOM 966 C C . ARG A 1 121 ? -15.667 -4.099 -3.998 1.00 63.75 121 ARG A C 1
ATOM 968 O O . ARG A 1 121 ? -15.301 -3.514 -2.988 1.00 63.75 121 ARG A O 1
ATOM 975 N N . HIS A 1 122 ? -16.270 -3.463 -4.998 1.00 68.00 122 HIS A N 1
ATOM 976 C CA . HIS A 1 122 ? -16.565 -2.028 -4.994 1.00 68.00 122 HIS A CA 1
ATOM 977 C C . HIS A 1 122 ? -17.888 -1.666 -4.289 1.00 68.00 122 HIS A C 1
ATOM 979 O O . HIS A 1 122 ? -18.202 -0.488 -4.161 1.00 68.00 122 HIS A O 1
ATOM 985 N N . CYS A 1 123 ? -18.649 -2.658 -3.819 1.00 73.44 123 CYS A N 1
ATOM 986 C CA . CYS A 1 123 ? -19.935 -2.487 -3.134 1.00 73.44 123 CYS A CA 1
ATOM 987 C C . CYS A 1 123 ? -19.897 -2.954 -1.673 1.00 73.44 123 CYS A C 1
ATOM 989 O O . CYS A 1 123 ? -20.947 -3.203 -1.073 1.00 73.44 123 CYS A O 1
ATOM 991 N N . TRP A 1 124 ? -18.703 -3.123 -1.100 1.00 80.81 124 TRP A N 1
ATOM 992 C CA . TRP A 1 124 ? -18.569 -3.540 0.289 1.00 80.81 124 TRP A CA 1
ATOM 993 C C . TRP A 1 124 ? -19.165 -2.497 1.221 1.00 80.81 124 TRP A C 1
ATOM 995 O O . TRP A 1 124 ? -18.853 -1.307 1.162 1.00 80.81 124 TRP A O 1
ATOM 1005 N N . ARG A 1 125 ? -20.057 -2.965 2.089 1.00 82.19 125 ARG A N 1
ATOM 1006 C CA . ARG A 1 125 ? -20.694 -2.117 3.090 1.00 82.19 125 ARG A CA 1
ATOM 1007 C C . ARG A 1 125 ? -19.674 -1.830 4.177 1.00 82.19 125 ARG A C 1
ATOM 1009 O O . ARG A 1 125 ? -18.946 -2.727 4.577 1.00 82.19 125 ARG A O 1
ATOM 1016 N N . MET A 1 126 ? -19.653 -0.611 4.690 1.00 88.44 126 MET A N 1
ATOM 1017 C CA . MET A 1 126 ? -18.852 -0.278 5.864 1.00 88.44 126 MET A CA 1
ATOM 1018 C C . MET A 1 126 ? -19.718 -0.268 7.123 1.00 88.44 126 MET A C 1
ATOM 1020 O O . MET A 1 126 ? -20.914 0.030 7.061 1.00 88.44 126 MET A O 1
ATOM 1024 N N . GLY A 1 127 ? -19.113 -0.578 8.261 1.00 90.62 127 GLY A N 1
ATOM 1025 C CA . GLY A 1 127 ? -19.746 -0.484 9.571 1.00 90.62 127 GLY A CA 1
ATOM 1026 C C . GLY A 1 127 ? -18.715 -0.251 10.668 1.00 90.62 127 GLY A C 1
ATOM 1027 O O . GLY A 1 127 ? -17.514 -0.276 10.411 1.00 90.62 127 GLY A O 1
ATOM 1028 N N . ARG A 1 128 ? -19.191 0.001 11.887 1.00 92.06 128 ARG A N 1
ATOM 1029 C CA . ARG A 1 128 ? -18.349 0.167 13.076 1.00 92.06 128 ARG A CA 1
ATOM 1030 C C . ARG A 1 128 ? -18.546 -1.004 14.029 1.00 92.06 128 ARG A C 1
ATOM 1032 O O . ARG A 1 128 ? -19.691 -1.362 14.302 1.00 92.06 128 ARG A O 1
ATOM 1039 N N . ILE A 1 129 ? -17.466 -1.576 14.549 1.00 91.12 129 ILE A N 1
ATOM 1040 C CA . ILE A 1 129 ? -17.530 -2.633 15.562 1.00 91.12 129 ILE A CA 1
ATOM 1041 C C . ILE A 1 129 ? -18.081 -2.041 16.859 1.00 91.12 129 ILE A C 1
ATOM 1043 O O . ILE A 1 129 ? -17.494 -1.140 17.446 1.00 91.12 129 ILE A O 1
ATOM 1047 N N . LYS A 1 130 ? -19.225 -2.545 17.310 1.00 91.44 130 LYS A N 1
ATOM 1048 C CA . LYS A 1 130 ? -19.824 -2.196 18.601 1.00 91.44 130 LYS A CA 1
ATOM 1049 C C . LYS A 1 130 ? -19.219 -3.021 19.729 1.00 91.44 130 LYS A C 1
ATOM 1051 O O . LYS A 1 130 ? -19.002 -2.507 20.822 1.00 91.44 130 LYS A O 1
ATOM 1056 N N . GLU A 1 131 ? -19.015 -4.305 19.462 1.00 91.69 131 GLU A N 1
ATOM 1057 C CA . GLU A 1 131 ? -18.602 -5.297 20.445 1.00 91.69 131 GLU A CA 1
ATOM 1058 C C . GLU A 1 131 ? -17.963 -6.492 19.738 1.00 91.69 131 GLU A C 1
ATOM 1060 O O . GLU A 1 131 ? -18.349 -6.830 18.614 1.00 91.69 131 GLU A O 1
ATOM 1065 N N . LEU A 1 132 ? -16.991 -7.107 20.406 1.00 89.25 132 LEU A N 1
ATOM 1066 C CA . LEU A 1 132 ? -16.300 -8.310 19.958 1.00 89.25 132 LEU A CA 1
ATOM 1067 C C . LEU A 1 132 ? -16.632 -9.444 20.908 1.00 89.25 132 LEU A C 1
ATOM 1069 O O . LEU A 1 132 ? -16.532 -9.288 22.123 1.00 89.25 132 LEU A O 1
ATOM 1073 N N . VAL A 1 133 ? -17.008 -10.578 20.336 1.00 87.75 133 VAL A N 1
ATOM 1074 C CA . VAL A 1 133 ? -17.231 -11.817 21.066 1.00 87.75 133 VAL A CA 1
ATOM 1075 C C . VAL A 1 133 ? -15.936 -12.613 20.993 1.00 87.75 133 VAL A C 1
ATOM 1077 O O . VAL A 1 133 ? -15.552 -13.115 19.932 1.00 87.75 133 VAL A O 1
ATOM 1080 N N . LEU A 1 134 ? -15.239 -12.670 22.124 1.00 87.19 134 LEU A N 1
ATOM 1081 C CA . LEU A 1 134 ? -13.976 -13.387 22.267 1.00 87.19 134 LEU A CA 1
ATOM 1082 C C . LEU A 1 134 ? -14.232 -14.834 22.716 1.00 87.19 134 LEU A C 1
ATOM 1084 O O . LEU A 1 134 ? -15.159 -15.099 23.482 1.00 87.19 134 LEU A O 1
ATOM 1088 N N . SER A 1 135 ? -13.403 -15.766 22.244 1.00 82.56 135 SER A N 1
ATOM 1089 C CA . SER A 1 135 ? -13.290 -17.121 22.796 1.00 82.56 135 SER A CA 1
ATOM 1090 C C . SER A 1 135 ? -12.614 -17.080 24.170 1.00 82.56 135 SER A C 1
ATOM 1092 O O . SER A 1 135 ? -11.948 -16.104 24.518 1.00 82.56 135 SER A O 1
ATOM 1094 N N . THR A 1 136 ? -12.696 -18.179 24.919 1.00 82.19 136 THR A N 1
ATOM 1095 C CA . THR A 1 136 ? -11.881 -18.423 26.124 1.00 82.19 136 THR A CA 1
ATOM 1096 C C . THR A 1 136 ? -10.380 -18.248 25.876 1.00 82.19 136 THR A C 1
ATOM 1098 O O . THR A 1 136 ? -9.658 -17.860 26.787 1.00 82.19 136 THR A O 1
ATOM 1101 N N . ASP A 1 137 ? -9.929 -18.461 24.639 1.00 83.56 137 ASP A N 1
ATOM 1102 C CA . ASP A 1 137 ? -8.524 -18.353 24.220 1.00 83.56 137 ASP A CA 1
ATOM 1103 C C . ASP A 1 137 ? -8.105 -16.913 23.853 1.00 83.56 137 ASP A C 1
ATOM 1105 O O . ASP A 1 137 ? -6.968 -16.674 23.459 1.00 83.56 137 ASP A O 1
ATOM 1109 N N . GLY A 1 138 ? -9.021 -15.940 23.944 1.00 76.25 138 GLY A N 1
ATOM 1110 C CA . GLY A 1 138 ? -8.762 -14.532 23.617 1.00 76.25 138 GLY A CA 1
ATOM 1111 C C . GLY A 1 138 ? -8.888 -14.166 22.132 1.00 76.25 138 GLY A C 1
ATOM 1112 O O . GLY A 1 138 ? -8.761 -12.992 21.786 1.00 76.25 138 GLY A O 1
ATOM 1113 N N . GLU A 1 139 ? -9.185 -15.123 21.248 1.00 80.56 139 GLU A N 1
ATOM 1114 C CA . GLU A 1 139 ? -9.434 -14.854 19.824 1.00 80.56 139 GLU A CA 1
ATOM 1115 C C . GLU A 1 139 ? -10.849 -14.319 19.563 1.00 80.56 139 GLU A C 1
ATOM 1117 O O . GLU A 1 139 ? -11.828 -14.813 20.127 1.00 80.56 139 GLU A O 1
ATOM 1122 N N . ALA A 1 140 ? -10.980 -13.339 18.665 1.00 80.94 140 ALA A N 1
ATOM 1123 C CA . ALA A 1 140 ? -12.278 -12.831 18.223 1.00 80.94 140 ALA A CA 1
ATOM 1124 C C . ALA A 1 140 ? -12.956 -13.832 17.273 1.00 80.94 140 ALA A C 1
ATOM 1126 O O . ALA A 1 140 ? -12.438 -14.098 16.192 1.00 80.94 140 ALA A O 1
ATOM 1127 N N . ARG A 1 141 ? -14.115 -14.373 17.677 1.00 84.81 141 ARG A N 1
ATOM 1128 C CA . ARG A 1 141 ? -14.914 -15.315 16.866 1.00 84.81 141 ARG A CA 1
ATOM 1129 C C . ARG A 1 141 ? -16.126 -14.679 16.201 1.00 84.81 141 ARG A C 1
ATOM 1131 O O . ARG A 1 141 ? -16.609 -15.214 15.211 1.00 84.81 141 ARG A O 1
ATOM 1138 N N . GLU A 1 142 ? -16.639 -13.590 16.772 1.00 89.25 142 GLU A N 1
ATOM 1139 C CA . GLU A 1 142 ? -17.679 -12.777 16.146 1.00 89.25 142 GLU A CA 1
ATOM 1140 C C . GLU A 1 142 ? -17.488 -11.291 16.473 1.00 89.25 142 GLU A C 1
ATOM 1142 O O . GLU A 1 142 ? -17.028 -10.912 17.552 1.00 89.25 142 GLU A O 1
ATOM 1147 N N . ALA A 1 143 ? -17.936 -10.429 15.566 1.00 90.06 143 ALA A N 1
ATOM 1148 C CA . ALA A 1 143 ? -18.085 -8.998 15.766 1.00 90.06 143 ALA A CA 1
ATOM 1149 C C . ALA A 1 143 ? -19.549 -8.572 15.577 1.00 90.06 143 ALA A C 1
ATOM 1151 O O . ALA A 1 143 ? -20.209 -8.895 14.580 1.00 90.06 143 ALA A O 1
ATOM 1152 N N . ILE A 1 144 ? -20.057 -7.773 16.518 1.00 93.00 144 ILE A N 1
ATOM 1153 C CA . ILE A 1 144 ? -21.325 -7.054 16.373 1.00 93.00 144 ILE A CA 1
ATOM 1154 C C . ILE A 1 144 ? -21.017 -5.710 15.719 1.00 93.00 144 ILE A C 1
ATOM 1156 O O . ILE A 1 144 ? -20.349 -4.863 16.307 1.00 93.00 144 ILE A O 1
ATOM 1160 N N . ILE A 1 145 ? -21.522 -5.489 14.507 1.00 93.44 145 ILE A N 1
ATOM 1161 C CA . ILE A 1 145 ? -21.216 -4.309 13.691 1.00 93.44 145 ILE A CA 1
ATOM 1162 C C . ILE A 1 145 ? -22.466 -3.429 13.561 1.00 93.44 145 ILE A C 1
ATOM 1164 O O . ILE A 1 145 ? -23.542 -3.908 13.197 1.00 93.44 145 ILE A O 1
ATOM 1168 N N . ILE A 1 146 ? -22.326 -2.126 13.812 1.00 94.50 146 ILE A N 1
ATOM 1169 C CA . ILE A 1 146 ? -23.345 -1.102 13.550 1.00 94.50 146 ILE A CA 1
ATOM 1170 C C . ILE A 1 146 ? -23.126 -0.523 12.150 1.00 94.50 146 ILE A C 1
ATOM 1172 O O . ILE A 1 146 ? -22.067 0.019 11.832 1.00 94.50 146 ILE A O 1
ATOM 1176 N N . LEU A 1 147 ? -24.154 -0.611 11.312 1.00 91.50 147 LEU A N 1
ATOM 1177 C CA . LEU A 1 147 ? -24.188 0.001 9.985 1.00 91.50 147 LEU A CA 1
ATOM 1178 C C . LEU A 1 147 ? -24.537 1.500 10.069 1.00 91.50 147 LEU A C 1
ATOM 1180 O O . LEU A 1 147 ? -25.166 1.921 11.041 1.00 91.50 147 LEU A O 1
ATOM 1184 N N . PRO A 1 148 ? -24.263 2.306 9.022 1.00 87.94 148 PRO A N 1
ATOM 1185 C CA . PRO A 1 148 ? -24.691 3.709 8.956 1.00 87.94 148 PRO A CA 1
ATOM 1186 C C . PRO A 1 148 ? -26.201 3.906 9.155 1.00 87.94 148 PRO A C 1
ATOM 1188 O O . PRO A 1 148 ? -26.634 4.901 9.722 1.00 87.94 148 PRO A O 1
ATOM 1191 N N . SER A 1 149 ? -27.008 2.912 8.765 1.00 89.12 149 SER A N 1
ATOM 1192 C CA . SER A 1 149 ? -28.458 2.885 8.989 1.00 89.12 149 SER A CA 1
ATOM 1193 C C . SER A 1 149 ? -28.863 2.566 10.438 1.00 89.12 149 SER A C 1
ATOM 1195 O O . SER A 1 149 ? -30.026 2.267 10.685 1.00 89.12 149 SER A O 1
ATOM 1197 N N . LYS A 1 150 ? -27.911 2.521 11.383 1.00 88.44 150 LYS A N 1
ATOM 1198 C CA . LYS A 1 150 ? -28.054 2.084 12.788 1.00 88.44 150 LYS A CA 1
ATOM 1199 C C . LYS A 1 150 ? -28.461 0.617 12.996 1.00 88.44 150 LYS A C 1
ATOM 1201 O O . LYS A 1 150 ? -28.565 0.165 14.134 1.00 88.44 150 LYS A O 1
ATOM 1206 N N . ARG A 1 151 ? -28.639 -0.158 11.921 1.00 91.38 151 ARG A N 1
ATOM 1207 C CA . ARG A 1 151 ? -28.912 -1.602 11.993 1.00 91.38 151 ARG A CA 1
ATOM 1208 C C . ARG A 1 151 ? -27.672 -2.342 12.493 1.00 91.38 151 ARG A C 1
ATOM 1210 O O . ARG A 1 151 ? -26.569 -2.081 12.017 1.00 91.38 151 ARG A O 1
ATOM 1217 N N . GLN A 1 152 ? -27.874 -3.286 13.406 1.00 92.69 152 GLN A N 1
ATOM 1218 C CA . GLN A 1 152 ? -26.818 -4.170 13.895 1.00 92.69 152 GLN A CA 1
ATOM 1219 C C . GLN A 1 152 ? -26.780 -5.455 13.066 1.00 92.69 152 GLN A C 1
ATOM 1221 O O . GLN A 1 152 ? -27.824 -5.998 12.695 1.00 92.69 152 GLN A O 1
ATOM 1226 N N . ILE A 1 153 ? -25.575 -5.923 12.758 1.00 91.81 153 ILE A N 1
ATOM 1227 C CA . ILE A 1 153 ? -25.329 -7.220 12.125 1.00 91.81 153 ILE A CA 1
ATOM 1228 C C . ILE A 1 153 ? -24.277 -7.976 12.931 1.00 91.81 153 ILE A C 1
ATOM 1230 O O . ILE A 1 153 ? -23.368 -7.363 13.483 1.00 91.81 153 ILE A O 1
ATOM 1234 N N . ARG A 1 154 ? -24.391 -9.303 12.972 1.00 90.81 154 ARG A N 1
ATOM 1235 C CA . ARG A 1 154 ? -23.334 -10.182 13.476 1.00 90.81 154 ARG A CA 1
ATOM 1236 C C . ARG A 1 154 ? -22.553 -10.765 12.312 1.00 90.81 154 ARG A C 1
ATOM 1238 O O . ARG A 1 154 ? -23.147 -11.136 11.287 1.00 90.81 154 ARG A O 1
ATOM 1245 N N . ARG A 1 155 ? -21.235 -10.793 12.448 1.00 87.25 155 ARG A N 1
ATOM 1246 C CA . ARG A 1 155 ? -20.325 -11.420 11.493 1.00 87.25 155 ARG A CA 1
ATOM 1247 C C . ARG A 1 155 ? -19.262 -12.206 12.250 1.00 87.25 155 ARG A C 1
ATOM 1249 O O . ARG A 1 155 ? -18.872 -11.720 13.308 1.00 87.25 155 ARG A O 1
ATOM 1256 N N . PRO A 1 156 ? -18.855 -13.377 11.738 1.00 82.38 156 PRO A N 1
ATOM 1257 C CA . PRO A 1 156 ? -17.641 -14.018 12.212 1.00 82.38 156 PRO A CA 1
ATOM 1258 C C . PRO A 1 156 ? -16.439 -13.100 11.963 1.00 82.38 156 PRO A C 1
ATOM 1260 O O . PRO A 1 156 ? -16.474 -12.352 10.952 1.00 82.38 156 PRO A O 1
#

Radius of gyration: 19.59 Å; Cα contacts (8 Å, |Δi|>4): 155; chains: 1; bounding box: 46×37×48 Å

Mean predicted aligned error: 9.88 Å

Nearest PDB structures (foldseek):
  1cz9-assembly1_A-2  TM=7.289E-01  e=3.703E-02  Avian sarcoma virus
  3jca-assembly1_F  TM=4.053E-01  e=1.047E-03  Mouse mammary tumor virus
  4fw1-assembly1_B  TM=4.101E-01  e=4.085E-03  Rous sarcoma virus - Prague C
  5ejk-assembly1_E  TM=4.425E-01  e=8.335E-03  Rous sarcoma virus - Prague C
  3o4n-assembly1_A  TM=7.731E-01  e=2.275E-01  Rous sarcoma virus

Organism: Strongylus vulgaris (NCBI:txid40348)

pLDDT: mean 83.69, std 8.68, range [43.03, 94.5]

Foldseek 3Di:
DDDDDDDDDDFPDLALVSVLVVVVVVCVVPNDDLEAEDEPDVSVVVNVVVCCVPPVRSNYHHYDDPPCCVVVVVVVVVVVVVVVVCCVVQVPNDDDSCRVNDPPQDDAQDKDFADDPPDDPVPTFIWGFHDFDADPVRHTPWTFTQGPVRDTDIDD